Protein AF-B0EBD8-F1 (afdb_monomer_lite)

Foldseek 3Di:
DDDDPDDDDDPVVDDDDPDDPPDPPPPDDDDPDDDDDPPPDPDPPPPPPPPPPPPPPPPPPDDADPVNLVVLLVQCVVPNLVVSLVVCCVVPVVRRVVPDSVNNVVSNVVVD

Sequence (112 aa):
MSISVFKPCRKEMYSIIYGKSTNLNLTVCPSPMSKTIVIQSPSPISFKKSTTPIPRVSRLKKKWNNELKRVAVSKAKEIGLTKATRFLQLNYPTEFGELSPSTLQYWIQKCT

Structure (mmCIF, N/CA/C/O backbone):
data_AF-B0EBD8-F1
#
_entry.id   AF-B0EBD8-F1
#
loop_
_atom_site.group_PDB
_atom_site.id
_atom_site.type_symbol
_atom_site.label_atom_id
_atom_site.label_alt_id
_atom_site.label_comp_id
_atom_site.label_asym_id
_atom_site.label_entity_id
_atom_site.label_seq_id
_atom_site.pdbx_PDB_ins_code
_atom_site.Cartn_x
_atom_site.Cartn_y
_atom_site.Cartn_z
_atom_site.occupancy
_atom_site.B_iso_or_equiv
_atom_site.auth_seq_id
_atom_site.auth_comp_id
_atom_site.auth_asym_id
_atom_site.auth_atom_id
_atom_site.pdbx_PDB_model_num
ATOM 1 N N . MET A 1 1 ? -15.559 -27.935 5.046 1.00 46.97 1 MET A N 1
ATOM 2 C CA . MET A 1 1 ? -14.779 -28.460 3.904 1.00 46.97 1 MET A CA 1
ATOM 3 C C . MET A 1 1 ? -15.407 -27.908 2.633 1.00 46.97 1 MET A C 1
ATOM 5 O O . MET A 1 1 ? -16.573 -28.199 2.403 1.00 46.97 1 MET A O 1
ATOM 9 N N . SER A 1 2 ? -14.723 -27.044 1.875 1.00 63.19 2 SER A N 1
ATOM 10 C CA . SER A 1 2 ? -15.258 -26.556 0.597 1.00 63.19 2 SER A CA 1
ATOM 11 C C . SER A 1 2 ? -15.023 -27.618 -0.474 1.00 63.19 2 SER A C 1
ATOM 13 O O . SER A 1 2 ? -13.905 -28.087 -0.677 1.00 63.19 2 SER A O 1
ATOM 15 N N . ILE A 1 3 ? -16.098 -28.050 -1.123 1.00 72.94 3 ILE A N 1
ATOM 16 C CA . ILE A 1 3 ? -16.032 -29.015 -2.217 1.00 72.94 3 ILE A CA 1
ATOM 17 C C . ILE A 1 3 ? -15.913 -28.196 -3.502 1.00 72.94 3 ILE A C 1
ATOM 19 O O . ILE A 1 3 ? -16.758 -27.347 -3.781 1.00 72.94 3 ILE A O 1
ATOM 23 N N . SER A 1 4 ? -14.833 -28.408 -4.255 1.00 78.88 4 SER A N 1
ATOM 24 C CA . SER A 1 4 ? -14.646 -27.785 -5.568 1.00 78.88 4 SER A CA 1
ATOM 25 C C . SER A 1 4 ? -15.799 -28.175 -6.495 1.00 78.88 4 SER A C 1
ATOM 27 O O . SER A 1 4 ? -16.082 -29.359 -6.675 1.00 78.88 4 SER A O 1
ATOM 29 N N . VAL A 1 5 ? -16.437 -27.180 -7.114 1.00 83.69 5 VAL A N 1
ATOM 30 C CA . VAL A 1 5 ? -17.488 -27.380 -8.130 1.00 83.69 5 VAL A CA 1
ATOM 31 C C . VAL A 1 5 ? -16.902 -27.982 -9.415 1.00 83.69 5 VAL A C 1
ATOM 33 O O . VAL A 1 5 ? -17.599 -28.650 -10.176 1.00 83.69 5 VAL A O 1
ATOM 36 N N . PHE A 1 6 ? -15.597 -27.811 -9.637 1.00 81.69 6 PHE A N 1
ATOM 37 C CA . PHE A 1 6 ? -14.895 -28.384 -10.778 1.00 81.69 6 PHE A CA 1
ATOM 38 C C . PHE A 1 6 ? -14.341 -29.766 -10.447 1.00 81.69 6 PHE A C 1
ATOM 40 O O . PHE A 1 6 ? -13.597 -29.935 -9.474 1.00 81.69 6 PHE A O 1
ATOM 47 N N . LYS A 1 7 ? -14.687 -30.740 -11.296 1.00 85.25 7 LYS A N 1
ATOM 48 C CA . LYS A 1 7 ? -14.173 -32.111 -11.261 1.00 85.25 7 LYS A CA 1
ATOM 49 C C . LYS A 1 7 ? -13.166 -32.303 -12.402 1.00 85.25 7 LYS A C 1
ATOM 51 O O . LYS A 1 7 ? -13.479 -31.919 -13.529 1.00 85.25 7 LYS A O 1
ATOM 56 N N . PRO A 1 8 ? -11.985 -32.893 -12.149 1.00 85.12 8 PRO A N 1
ATOM 57 C CA . PRO A 1 8 ? -11.048 -33.241 -13.212 1.00 85.12 8 PRO A CA 1
ATOM 58 C C . PRO A 1 8 ? -11.705 -34.174 -14.236 1.00 85.12 8 PRO A C 1
ATOM 60 O O . PRO A 1 8 ? -12.375 -35.138 -13.861 1.00 85.12 8 PRO A O 1
ATOM 63 N N . CYS A 1 9 ? -11.512 -33.889 -15.523 1.00 84.38 9 CYS A N 1
ATOM 64 C CA . CYS A 1 9 ? -12.003 -34.743 -16.600 1.00 84.38 9 CYS A CA 1
ATOM 65 C C . CYS A 1 9 ? -11.139 -36.008 -16.713 1.00 84.38 9 CYS A C 1
ATOM 67 O O . CYS A 1 9 ? -9.926 -35.960 -16.482 1.00 84.38 9 CYS A O 1
ATOM 69 N N . ARG A 1 10 ? -11.756 -37.142 -17.061 1.00 86.38 10 ARG A N 1
ATOM 70 C CA . ARG A 1 10 ? -11.023 -38.396 -17.262 1.00 86.38 10 ARG A CA 1
ATOM 71 C C . ARG A 1 10 ? -10.264 -38.363 -18.591 1.00 86.38 10 ARG A C 1
ATOM 73 O O . ARG A 1 10 ? -10.704 -37.719 -19.543 1.00 86.38 10 ARG A O 1
ATOM 80 N N . LYS A 1 11 ? -9.121 -39.049 -18.658 1.00 85.25 11 LYS A N 1
ATOM 81 C CA . LYS A 1 11 ? -8.220 -38.994 -19.823 1.00 85.25 11 LYS A CA 1
ATOM 82 C C . LYS A 1 11 ? -8.837 -39.585 -21.083 1.00 85.25 11 LYS A C 1
ATOM 84 O O . LYS A 1 11 ? -8.486 -39.169 -22.175 1.00 85.25 11 LYS A O 1
ATOM 89 N N . GLU A 1 12 ? -9.779 -40.506 -20.937 1.00 91.12 12 GLU A N 1
ATOM 90 C CA . GLU A 1 12 ? -10.422 -41.193 -22.058 1.00 91.12 12 GLU A CA 1
ATOM 91 C C . GLU A 1 12 ? -11.408 -40.280 -22.805 1.00 91.12 12 GLU A C 1
ATOM 93 O O . GLU A 1 12 ? -11.821 -40.591 -23.917 1.00 91.12 12 GLU A O 1
ATOM 98 N N . MET A 1 13 ? -11.782 -39.143 -22.208 1.00 87.19 13 MET A N 1
ATOM 99 C CA . MET A 1 13 ? -12.713 -38.180 -22.797 1.00 87.19 13 MET A CA 1
ATOM 100 C C . MET A 1 13 ? -12.027 -37.134 -23.685 1.00 87.19 13 MET A C 1
ATOM 102 O O . MET A 1 13 ? -12.719 -36.303 -24.273 1.00 87.19 13 MET A O 1
ATOM 106 N N . TYR A 1 14 ? -10.692 -37.128 -23.781 1.00 84.00 14 TYR A N 1
ATOM 107 C CA . TYR A 1 14 ? -9.973 -36.184 -24.634 1.00 84.00 14 TYR A CA 1
ATOM 108 C C . TYR A 1 14 ? -8.762 -36.818 -25.323 1.00 84.00 14 TYR A C 1
ATOM 110 O O . TYR A 1 14 ? -8.063 -37.657 -24.765 1.00 84.00 14 TYR A O 1
ATOM 118 N N . SER A 1 15 ? -8.471 -36.359 -26.538 1.00 81.19 15 SER A N 1
ATOM 119 C CA . SER A 1 15 ? -7.263 -36.722 -27.281 1.00 81.19 15 SER A CA 1
ATOM 120 C C . SER A 1 15 ? -6.405 -35.484 -27.513 1.00 81.19 15 SER A C 1
ATOM 122 O O . SER A 1 15 ? -6.906 -34.456 -27.972 1.00 81.19 15 SER A O 1
ATOM 124 N N . ILE A 1 16 ? -5.108 -35.574 -27.222 1.00 79.50 16 ILE A N 1
ATOM 125 C CA . ILE A 1 16 ? -4.159 -34.489 -27.493 1.00 79.50 16 ILE A CA 1
ATOM 126 C C . ILE A 1 16 ? -3.678 -34.628 -28.938 1.00 79.50 16 ILE A C 1
ATOM 128 O O . ILE A 1 16 ? -3.020 -35.607 -29.283 1.00 79.50 16 ILE A O 1
ATOM 132 N N . ILE A 1 17 ? -4.003 -33.651 -29.781 1.00 84.00 17 ILE A N 1
ATOM 133 C CA . ILE A 1 17 ? -3.534 -33.610 -31.169 1.00 84.00 17 ILE A CA 1
ATOM 134 C C . ILE A 1 17 ? -2.198 -32.862 -31.196 1.00 84.00 17 ILE A C 1
ATOM 136 O O . ILE A 1 17 ? -2.149 -31.655 -30.959 1.00 84.00 17 ILE A O 1
ATOM 140 N N . TYR A 1 18 ? -1.107 -33.573 -31.481 1.00 69.50 18 TYR A N 1
ATOM 141 C CA . TYR A 1 18 ? 0.220 -32.979 -31.646 1.00 69.50 18 TYR A CA 1
ATOM 142 C C . TYR A 1 18 ? 0.440 -32.611 -33.121 1.00 69.50 18 TYR A C 1
ATOM 144 O O . TYR A 1 18 ? 0.737 -33.471 -33.943 1.00 69.50 18 TYR A O 1
ATOM 152 N N . GLY A 1 19 ? 0.269 -31.332 -33.469 1.00 70.12 19 GLY A N 1
ATOM 153 C CA . GLY A 1 19 ? 0.497 -30.815 -34.825 1.00 70.12 19 GLY A CA 1
ATOM 154 C C . GLY A 1 19 ? -0.288 -29.534 -35.121 1.00 70.12 19 GLY A C 1
ATOM 155 O O . GLY A 1 19 ? -1.214 -29.179 -34.393 1.00 70.12 19 GLY A O 1
ATOM 156 N N . LYS A 1 20 ? 0.071 -28.818 -36.197 1.00 60.72 20 LYS A N 1
ATOM 157 C CA . LYS A 1 20 ? -0.685 -27.646 -36.674 1.00 60.72 20 LYS A CA 1
ATOM 158 C C . LYS A 1 20 ? -1.964 -28.144 -37.356 1.00 60.72 20 LYS A C 1
ATOM 160 O O . LYS A 1 20 ? -1.970 -28.398 -38.554 1.00 60.72 20 LYS A O 1
ATOM 165 N N . SER A 1 21 ? -3.018 -28.351 -36.567 1.00 54.62 21 SER A N 1
ATOM 166 C CA . SER A 1 21 ? -4.334 -28.762 -37.062 1.00 54.62 21 SER A CA 1
ATOM 167 C C . SER A 1 21 ? -4.908 -27.659 -37.953 1.00 54.62 21 SER A C 1
ATOM 169 O O . SER A 1 21 ? -5.296 -26.602 -37.461 1.00 54.62 21 SER A O 1
ATOM 171 N N . THR A 1 22 ? -4.899 -27.864 -39.270 1.00 57.25 22 THR A N 1
ATOM 172 C CA . THR A 1 22 ? -5.421 -26.888 -40.238 1.00 57.25 22 THR A CA 1
ATOM 173 C C . THR A 1 22 ? -6.882 -27.112 -40.599 1.00 57.25 22 THR A C 1
ATOM 175 O O . THR A 1 22 ? -7.454 -26.251 -41.251 1.00 57.25 22 THR A O 1
ATOM 178 N N . ASN A 1 23 ? -7.518 -28.208 -40.172 1.00 54.66 23 ASN A N 1
ATOM 179 C CA . ASN A 1 23 ? -8.898 -28.501 -40.562 1.00 54.66 23 ASN A CA 1
ATOM 180 C C . ASN A 1 23 ? -9.668 -29.210 -39.443 1.00 54.66 23 ASN A C 1
ATOM 182 O O . ASN A 1 23 ? -9.940 -30.406 -39.509 1.00 54.66 23 ASN A O 1
ATOM 186 N N . LEU A 1 24 ? -10.047 -28.459 -38.408 1.00 56.97 24 LEU A N 1
ATOM 187 C CA . LEU A 1 24 ? -11.194 -28.835 -37.587 1.00 56.97 24 LEU A CA 1
ATOM 188 C C . LEU A 1 24 ? -12.441 -28.271 -38.272 1.00 56.97 24 LEU A C 1
ATOM 190 O O . LEU A 1 24 ? -12.811 -27.123 -38.039 1.00 56.97 24 LEU A O 1
ATOM 194 N N . ASN A 1 25 ? -13.085 -29.077 -39.121 1.00 57.09 25 ASN A N 1
ATOM 195 C CA . ASN A 1 25 ? -14.461 -28.821 -39.546 1.00 57.09 25 ASN A CA 1
ATOM 196 C C . ASN A 1 25 ? -15.379 -29.048 -38.338 1.00 57.09 25 ASN A C 1
ATOM 198 O O . ASN A 1 25 ? -15.986 -30.102 -38.176 1.00 57.09 25 ASN A O 1
ATOM 202 N N . LEU A 1 26 ? -15.415 -28.062 -37.441 1.00 52.97 26 LEU A N 1
ATOM 203 C CA . LEU A 1 26 ? -16.391 -27.986 -36.366 1.00 52.97 26 LEU A CA 1
ATOM 204 C C . LEU A 1 26 ? -17.755 -27.770 -37.019 1.00 52.97 26 LEU A C 1
ATOM 206 O O . LEU A 1 26 ? -18.017 -26.709 -37.583 1.00 52.97 26 LEU A O 1
ATOM 210 N N . THR A 1 27 ? -18.626 -28.773 -36.960 1.00 53.38 27 THR A N 1
ATOM 211 C CA . THR A 1 27 ? -20.042 -28.597 -37.279 1.00 53.38 27 THR A CA 1
ATOM 212 C C . THR A 1 27 ? -20.634 -27.676 -36.212 1.00 53.38 27 THR A C 1
ATOM 214 O O . THR A 1 27 ? -20.958 -28.099 -35.105 1.00 53.38 27 THR A O 1
ATOM 217 N N . VAL A 1 28 ? -20.676 -26.379 -36.512 1.00 50.69 28 VAL A N 1
ATOM 218 C CA . VAL A 1 28 ? -21.221 -25.352 -35.625 1.00 50.69 28 VAL A CA 1
ATOM 219 C C . VAL A 1 28 ? -22.741 -25.485 -35.633 1.00 50.69 28 VAL A C 1
ATOM 221 O O . VAL A 1 28 ? -23.396 -25.115 -36.605 1.00 50.69 28 VAL A O 1
ATOM 224 N N . CYS A 1 29 ? -23.320 -26.008 -34.552 1.00 52.69 29 CYS A N 1
ATOM 225 C CA . CYS A 1 29 ? -24.750 -25.846 -34.306 1.00 52.69 29 CYS A CA 1
ATOM 226 C C . CYS A 1 29 ? -25.043 -24.346 -34.111 1.00 52.69 29 CYS A C 1
ATOM 228 O O . CYS A 1 29 ? -24.348 -23.702 -33.317 1.00 52.69 29 CYS A O 1
ATOM 230 N N . PRO A 1 30 ? -26.0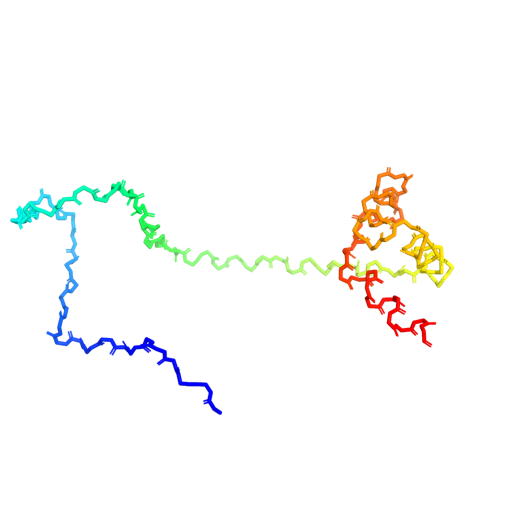48 -23.770 -34.793 1.00 49.22 30 PRO A N 1
ATOM 231 C CA . PRO A 1 30 ? -26.386 -22.362 -34.645 1.00 49.22 30 PRO A CA 1
ATOM 232 C C . PRO A 1 30 ? -27.020 -22.130 -33.267 1.00 49.22 30 PRO A C 1
ATOM 234 O O . PRO A 1 30 ? -28.221 -22.284 -33.074 1.00 49.22 30 PRO A O 1
ATOM 237 N N . SER A 1 31 ? -26.188 -21.791 -32.285 1.00 56.78 31 SER A N 1
ATOM 238 C CA . SER A 1 31 ? -26.624 -21.266 -30.991 1.00 56.78 31 SER A CA 1
ATOM 239 C C . SER A 1 31 ? -26.766 -19.742 -31.094 1.00 56.78 31 SER A C 1
ATOM 241 O O . SER A 1 31 ? -25.900 -19.102 -31.703 1.00 56.78 31 SER A O 1
ATOM 243 N N . PRO A 1 32 ? -27.826 -19.132 -30.534 1.00 56.22 32 PRO A N 1
ATOM 244 C CA . PRO A 1 32 ? -28.044 -17.694 -30.608 1.00 56.22 32 PRO A CA 1
ATOM 245 C C . PRO A 1 32 ? -26.946 -16.932 -29.849 1.00 56.22 32 PRO A C 1
ATOM 247 O O . PRO A 1 32 ? -26.951 -16.806 -28.629 1.00 56.22 32 PRO A O 1
ATOM 250 N N . MET A 1 33 ? -25.974 -16.458 -30.628 1.00 53.38 33 MET A N 1
ATOM 251 C CA . MET A 1 33 ? -25.112 -15.291 -30.437 1.00 53.38 33 MET A CA 1
ATOM 252 C C . MET A 1 33 ? -24.804 -14.899 -28.980 1.00 53.38 33 MET A C 1
ATOM 254 O O . MET A 1 33 ? -25.319 -13.922 -28.444 1.00 53.38 33 MET A O 1
ATOM 258 N N . SER A 1 34 ? -23.853 -15.603 -28.365 1.00 57.06 34 SER A N 1
ATOM 259 C CA . SER A 1 34 ? -23.034 -15.025 -27.296 1.00 57.06 34 SER A CA 1
ATOM 260 C C . SER A 1 34 ? -21.706 -14.593 -27.902 1.00 57.06 34 SER A C 1
ATOM 262 O O . SER A 1 34 ? -21.027 -15.393 -28.543 1.00 57.06 34 SER A O 1
ATOM 264 N N . LYS A 1 35 ? -21.385 -13.303 -27.753 1.00 60.59 35 LYS A N 1
ATOM 265 C CA . LYS A 1 35 ? -20.199 -12.634 -28.309 1.00 60.59 35 LYS A CA 1
ATOM 266 C C . LYS A 1 35 ? -18.963 -13.525 -28.156 1.00 60.59 35 LYS A C 1
ATOM 268 O O . LYS A 1 35 ? -18.545 -13.812 -27.037 1.00 60.59 35 LYS A O 1
ATOM 273 N N . THR A 1 36 ? -18.400 -13.964 -29.278 1.00 55.53 36 THR A N 1
ATOM 274 C CA . THR A 1 36 ? -17.205 -14.807 -29.317 1.00 55.53 36 THR A CA 1
ATOM 275 C C . THR A 1 36 ? -16.028 -14.037 -28.730 1.00 55.53 36 THR A C 1
ATOM 277 O O . THR A 1 36 ? -15.434 -13.183 -29.384 1.00 55.53 36 THR A O 1
ATOM 280 N N . ILE A 1 37 ? -15.689 -14.320 -27.474 1.00 58.41 37 ILE A N 1
ATOM 281 C CA . ILE A 1 37 ? -14.417 -13.896 -26.899 1.00 58.41 37 ILE A CA 1
ATOM 282 C C . ILE A 1 37 ? -13.370 -14.840 -27.482 1.00 58.41 37 ILE A C 1
ATOM 2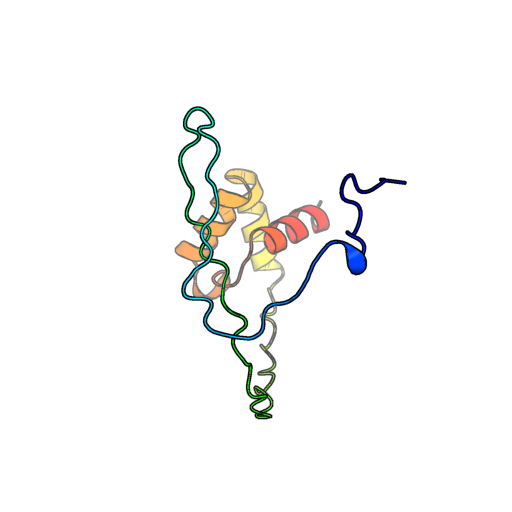84 O O . ILE A 1 37 ? -13.357 -16.031 -27.175 1.00 58.41 37 ILE A O 1
ATOM 288 N N . VAL A 1 38 ? -12.510 -14.317 -28.354 1.00 56.00 38 VAL A N 1
ATOM 289 C CA . VAL A 1 38 ? -11.324 -15.035 -28.826 1.00 56.00 38 VAL A CA 1
ATOM 290 C C . VAL A 1 38 ? -10.382 -15.170 -27.634 1.00 56.00 38 VAL A C 1
ATOM 292 O O . VAL A 1 38 ? -9.600 -14.272 -27.331 1.00 56.00 38 VAL A O 1
ATOM 295 N N . ILE A 1 39 ? -10.483 -16.285 -26.914 1.00 57.53 39 ILE A N 1
ATOM 296 C CA . ILE A 1 39 ? -9.503 -16.644 -25.895 1.00 57.53 39 ILE A CA 1
ATOM 297 C C . ILE A 1 39 ? -8.280 -17.149 -26.656 1.00 57.53 39 ILE A C 1
ATOM 299 O O . ILE A 1 39 ? -8.210 -18.312 -27.049 1.00 57.53 39 ILE A O 1
ATOM 303 N N . GLN A 1 40 ? -7.322 -16.257 -26.907 1.00 61.72 40 GLN A N 1
ATOM 304 C CA . GLN A 1 40 ? -5.986 -16.670 -27.316 1.00 61.72 40 GLN A CA 1
ATOM 305 C C . GLN A 1 40 ? -5.376 -17.426 -26.135 1.00 61.72 40 GLN A C 1
ATOM 307 O O . GLN A 1 40 ? -4.882 -16.828 -25.181 1.00 61.72 40 GLN A O 1
ATOM 312 N N . SER A 1 41 ? -5.472 -18.756 -26.161 1.00 59.44 41 SER A N 1
ATOM 313 C CA . SER A 1 41 ? -4.731 -19.593 -25.226 1.00 59.44 41 SER A CA 1
ATOM 314 C C . SER A 1 41 ? -3.246 -19.281 -25.415 1.00 59.44 41 SER A C 1
ATOM 316 O O . SER A 1 41 ? -2.772 -19.395 -26.552 1.00 59.44 41 SER A O 1
ATOM 318 N N . PRO A 1 42 ? -2.497 -18.890 -24.370 1.00 59.69 42 PRO A N 1
ATOM 319 C CA . PRO A 1 42 ? -1.060 -18.752 -24.504 1.00 59.69 42 PRO A CA 1
ATOM 320 C C . PRO A 1 42 ? -0.519 -20.124 -24.900 1.00 59.69 42 PRO A C 1
ATOM 322 O O . PRO A 1 42 ? -0.655 -21.097 -24.156 1.00 59.69 42 PRO A O 1
ATOM 325 N N . SER A 1 43 ? 0.036 -20.219 -26.108 1.00 60.50 43 SER A N 1
ATOM 326 C CA . SER A 1 43 ? 0.750 -21.407 -26.55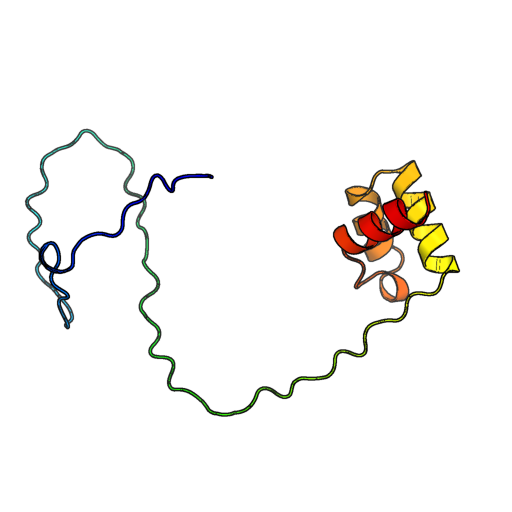9 1.00 60.50 43 SER A CA 1
ATOM 327 C C . SER A 1 43 ? 1.760 -21.800 -25.479 1.00 60.50 43 SER A C 1
ATOM 329 O O . SER A 1 43 ? 2.384 -20.903 -24.901 1.00 60.50 43 SER A O 1
ATOM 331 N N . PRO A 1 44 ? 1.961 -23.098 -25.189 1.00 54.88 44 PRO A N 1
ATOM 332 C CA . PRO A 1 44 ? 3.023 -23.509 -24.291 1.00 54.88 44 PRO A CA 1
ATOM 333 C C . PRO A 1 44 ? 4.340 -23.058 -24.918 1.00 54.88 44 PRO A C 1
ATOM 335 O O . PRO A 1 44 ? 4.835 -23.652 -25.875 1.00 54.88 44 PRO A O 1
ATOM 338 N N . ILE A 1 45 ? 4.882 -21.953 -24.407 1.00 54.66 45 ILE A N 1
ATOM 339 C CA . ILE A 1 45 ? 6.243 -21.533 -24.691 1.00 54.66 45 ILE A CA 1
ATOM 340 C C . ILE A 1 45 ? 7.085 -22.726 -24.265 1.00 54.66 45 ILE A C 1
ATOM 342 O O . ILE A 1 45 ? 7.127 -23.084 -23.088 1.00 54.66 45 ILE A O 1
ATOM 346 N N . SER A 1 46 ? 7.696 -23.392 -25.242 1.00 53.59 46 SER A N 1
ATOM 347 C CA . SER A 1 46 ? 8.743 -24.368 -24.995 1.00 53.59 46 SER A CA 1
ATOM 348 C C . SER A 1 46 ? 9.878 -23.609 -24.319 1.00 53.59 46 SER A C 1
ATOM 350 O O . SER A 1 46 ? 10.775 -23.092 -24.987 1.00 53.59 46 SER A O 1
ATOM 352 N N . PHE A 1 47 ? 9.812 -23.498 -22.992 1.00 56.12 47 PHE A N 1
ATOM 353 C CA . PHE A 1 47 ? 10.886 -22.998 -22.159 1.00 56.12 47 PHE A CA 1
ATOM 354 C C . PHE A 1 47 ? 12.051 -23.968 -22.337 1.00 56.12 47 PHE A C 1
ATOM 356 O O . PHE A 1 47 ? 12.191 -24.951 -21.608 1.00 56.12 47 PHE A O 1
ATOM 363 N N . LYS A 1 48 ? 12.899 -23.702 -23.338 1.00 56.31 48 LYS A N 1
ATOM 364 C CA . LYS A 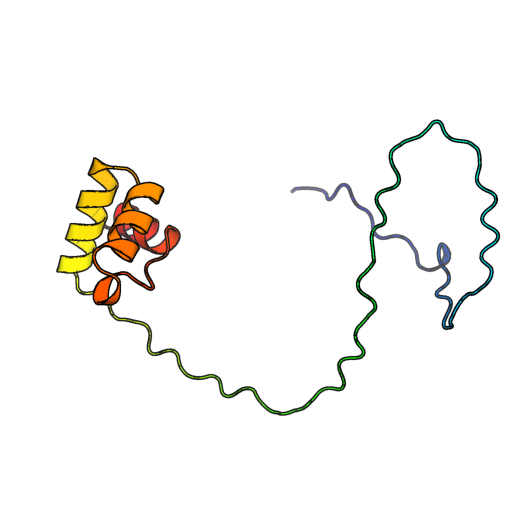1 48 ? 14.279 -24.165 -23.313 1.00 56.31 48 LYS A CA 1
ATOM 365 C C . LYS A 1 48 ? 14.812 -23.658 -21.981 1.00 56.31 48 LYS A C 1
ATOM 367 O O . LYS A 1 48 ? 14.889 -22.450 -21.777 1.00 56.31 48 LYS A O 1
ATOM 372 N N . LYS A 1 49 ? 15.047 -24.576 -21.043 1.00 55.22 49 LYS A N 1
ATOM 373 C CA . LYS A 1 49 ? 15.615 -24.276 -19.731 1.00 55.22 49 LYS A CA 1
ATOM 374 C C . LYS A 1 49 ? 16.980 -23.635 -19.975 1.00 55.22 49 LYS A C 1
ATOM 376 O O . LYS A 1 49 ? 17.971 -24.341 -20.120 1.00 55.22 49 LYS A O 1
ATOM 381 N N . SER A 1 50 ? 17.037 -22.309 -20.079 1.00 51.47 50 SER A N 1
ATOM 382 C CA . SER A 1 50 ? 18.295 -21.598 -19.940 1.00 51.47 50 SER A CA 1
ATOM 383 C C . SER A 1 50 ? 18.652 -21.717 -18.466 1.00 51.47 50 SER A C 1
ATOM 385 O O . SER A 1 50 ? 18.110 -21.009 -17.617 1.00 51.47 50 SER A O 1
ATOM 387 N N . THR A 1 51 ? 19.518 -22.676 -18.150 1.00 57.34 51 THR A N 1
ATOM 388 C CA . THR A 1 51 ? 20.141 -22.864 -16.833 1.00 57.34 51 THR A CA 1
ATOM 389 C C . THR A 1 51 ? 21.132 -21.730 -16.559 1.00 57.34 51 THR A C 1
ATOM 391 O O . THR A 1 51 ? 22.289 -21.947 -16.227 1.00 57.34 51 THR A O 1
ATOM 394 N N . THR A 1 52 ? 20.698 -20.488 -16.730 1.00 60.78 52 THR A N 1
ATOM 395 C CA . THR A 1 52 ? 21.374 -19.330 -16.167 1.00 60.78 52 THR A CA 1
ATOM 396 C C . THR A 1 52 ? 20.653 -19.053 -14.857 1.00 60.78 52 THR A C 1
ATOM 398 O O . THR A 1 52 ? 19.511 -18.578 -14.899 1.00 60.78 52 THR A O 1
ATOM 401 N N . PRO A 1 53 ? 21.229 -19.406 -13.693 1.00 59.12 53 PRO A N 1
ATOM 402 C CA . PRO A 1 53 ? 20.653 -19.007 -12.424 1.00 59.12 53 PRO A CA 1
ATOM 403 C C . PRO A 1 53 ? 20.571 -17.484 -12.442 1.00 59.12 53 PRO A C 1
ATOM 405 O O . PRO A 1 53 ? 21.596 -16.807 -12.424 1.00 59.12 53 PRO A O 1
ATOM 408 N N . ILE A 1 54 ? 19.349 -16.951 -12.538 1.00 64.75 54 ILE A N 1
ATOM 409 C CA . ILE A 1 54 ? 19.097 -15.529 -12.322 1.00 64.75 54 ILE A CA 1
ATOM 410 C C . ILE A 1 54 ? 19.741 -15.233 -10.970 1.00 64.75 54 ILE A C 1
ATOM 412 O O . ILE A 1 54 ? 19.343 -15.869 -9.982 1.00 64.75 54 ILE A O 1
ATOM 416 N N . PRO A 1 55 ? 20.754 -14.349 -10.903 1.00 60.94 55 PRO A N 1
ATOM 417 C CA . PRO A 1 55 ? 21.360 -14.003 -9.637 1.00 60.94 55 PRO A CA 1
ATOM 418 C C . PRO A 1 55 ? 20.220 -13.550 -8.739 1.00 60.94 55 PRO A C 1
ATOM 420 O O . PRO A 1 55 ? 19.492 -12.612 -9.077 1.00 60.94 55 PRO A O 1
ATOM 423 N N . ARG A 1 56 ? 19.999 -14.254 -7.624 1.00 60.78 56 ARG A N 1
ATOM 424 C CA . ARG A 1 56 ? 19.102 -13.767 -6.580 1.00 60.78 56 ARG A CA 1
ATOM 425 C C . ARG A 1 56 ? 19.803 -12.552 -6.007 1.00 60.78 56 ARG A C 1
ATOM 427 O O . ARG A 1 56 ? 20.530 -12.667 -5.026 1.00 60.78 56 ARG A O 1
ATOM 434 N N . VAL A 1 57 ? 19.643 -11.405 -6.664 1.00 58.59 57 VAL A N 1
ATOM 435 C CA . VAL A 1 57 ? 20.048 -10.125 -6.112 1.00 58.59 57 VAL A CA 1
ATOM 436 C C . VAL A 1 57 ? 19.274 -10.047 -4.814 1.00 58.59 57 VAL A C 1
ATOM 438 O O . VAL A 1 57 ? 18.044 -9.953 -4.805 1.00 58.59 57 VAL A O 1
ATOM 441 N N . SER A 1 58 ? 20.000 -10.228 -3.717 1.00 55.62 58 SER A N 1
ATOM 442 C CA . SER A 1 58 ? 19.512 -9.989 -2.378 1.00 55.62 58 SER A CA 1
ATOM 443 C C . SER A 1 58 ? 19.060 -8.536 -2.380 1.00 55.62 58 SER A C 1
ATOM 445 O O . SER A 1 58 ? 19.877 -7.631 -2.221 1.00 55.62 58 SER A O 1
ATOM 447 N N . ARG A 1 59 ? 17.769 -8.302 -2.646 1.00 61.03 59 ARG A N 1
ATOM 448 C CA . ARG A 1 59 ? 17.154 -6.997 -2.445 1.00 61.03 59 ARG A CA 1
ATOM 449 C C . ARG A 1 59 ? 17.328 -6.733 -0.965 1.00 61.03 59 ARG A C 1
ATOM 451 O O . ARG A 1 59 ? 16.652 -7.359 -0.146 1.00 61.03 59 ARG A O 1
ATOM 458 N N . LEU A 1 60 ? 18.317 -5.904 -0.638 1.00 64.75 60 LEU A N 1
ATOM 459 C CA . LEU A 1 60 ? 18.546 -5.416 0.708 1.00 64.75 60 LEU A CA 1
ATOM 460 C C . LEU A 1 60 ? 17.215 -4.818 1.139 1.00 64.75 60 LEU A C 1
ATOM 462 O O . LEU A 1 60 ? 16.790 -3.795 0.610 1.00 64.75 60 LEU A O 1
ATOM 466 N N . LYS A 1 61 ? 16.490 -5.541 1.999 1.00 68.94 61 LYS A N 1
ATOM 467 C CA . LYS A 1 61 ? 15.156 -5.125 2.416 1.00 68.94 61 LYS A CA 1
ATOM 468 C C . LYS A 1 61 ? 15.310 -3.758 3.050 1.00 68.94 61 LYS A C 1
ATOM 470 O O . LYS A 1 61 ? 16.028 -3.634 4.047 1.00 68.94 61 LYS A O 1
ATOM 475 N N . LYS A 1 62 ? 14.650 -2.752 2.479 1.00 77.38 62 LYS A N 1
ATOM 476 C CA . LYS A 1 62 ? 14.665 -1.413 3.041 1.00 77.38 62 LYS A CA 1
ATOM 477 C C . LYS A 1 62 ? 14.209 -1.480 4.496 1.00 77.38 62 LYS A C 1
ATOM 479 O O . LYS A 1 62 ? 13.111 -1.952 4.803 1.00 77.38 62 LYS A O 1
ATOM 484 N N . LYS A 1 63 ? 15.094 -1.073 5.406 1.00 82.94 63 LYS A N 1
ATOM 485 C CA . LYS A 1 63 ? 14.782 -0.989 6.832 1.00 82.94 63 LYS A CA 1
ATOM 486 C C . LYS A 1 63 ? 14.087 0.342 7.078 1.00 82.94 63 LYS A C 1
ATOM 488 O O . LYS A 1 63 ? 14.679 1.397 6.900 1.00 82.94 63 LYS A O 1
ATOM 493 N N . TRP A 1 64 ? 12.826 0.274 7.485 1.00 88.25 64 TRP A N 1
ATOM 494 C CA . TRP A 1 64 ? 12.023 1.449 7.806 1.00 88.25 64 TRP A CA 1
ATOM 495 C C . TRP A 1 64 ? 12.278 1.893 9.242 1.00 88.25 64 TRP A C 1
ATOM 497 O O . TRP A 1 64 ? 12.082 1.099 10.171 1.00 88.25 64 TRP A O 1
ATOM 507 N N . ASN A 1 65 ? 12.662 3.159 9.417 1.00 90.81 65 ASN A N 1
ATOM 508 C CA . ASN A 1 65 ? 12.772 3.774 10.735 1.00 90.81 65 ASN A CA 1
ATOM 509 C C . ASN A 1 65 ? 11.393 3.818 11.425 1.00 90.81 65 ASN A C 1
ATOM 511 O O . ASN A 1 65 ? 10.356 3.923 10.767 1.00 90.81 65 ASN A O 1
ATOM 515 N N . ASN A 1 66 ? 11.364 3.729 12.754 1.00 91.19 66 ASN A N 1
ATOM 516 C CA . ASN A 1 66 ? 10.120 3.773 13.520 1.00 91.19 66 ASN A CA 1
ATOM 517 C C . ASN A 1 66 ? 9.413 5.128 13.402 1.00 91.19 66 ASN A C 1
ATOM 519 O O . ASN A 1 66 ? 8.187 5.159 13.354 1.00 91.19 66 ASN A O 1
ATOM 523 N N . GLU A 1 67 ? 10.153 6.229 13.274 1.00 92.06 67 GLU A N 1
ATOM 524 C CA . GLU A 1 67 ? 9.570 7.560 13.056 1.00 92.06 67 GLU A CA 1
ATOM 525 C C . GLU A 1 67 ? 8.797 7.635 11.734 1.00 92.06 67 GLU A C 1
ATOM 527 O O . GLU A 1 67 ? 7.635 8.041 11.717 1.00 92.06 67 GLU A O 1
ATOM 532 N N . LEU A 1 68 ? 9.382 7.118 10.648 1.00 92.56 68 LEU A N 1
ATOM 533 C CA . LEU A 1 68 ? 8.732 7.044 9.334 1.00 92.56 68 LEU A CA 1
ATOM 534 C C . LEU A 1 68 ? 7.446 6.217 9.380 1.00 92.56 68 LEU A C 1
ATOM 536 O O . LEU A 1 68 ? 6.437 6.601 8.788 1.00 92.56 68 LEU A O 1
ATOM 540 N N . LYS A 1 69 ? 7.450 5.103 10.125 1.00 94.12 69 LYS A N 1
ATOM 541 C CA . LYS A 1 69 ? 6.240 4.293 10.327 1.00 94.12 69 LYS A CA 1
ATOM 542 C C . LYS A 1 69 ? 5.151 5.091 11.037 1.00 94.12 69 LYS A C 1
ATOM 544 O O . LYS A 1 69 ? 4.000 5.032 10.615 1.00 94.12 69 LYS A O 1
ATOM 549 N N . ARG A 1 70 ? 5.495 5.857 12.081 1.00 94.38 70 ARG A N 1
ATOM 550 C CA . ARG A 1 70 ? 4.522 6.685 12.819 1.00 94.38 70 ARG A CA 1
ATOM 551 C C . ARG A 1 70 ? 3.910 7.759 11.926 1.00 94.38 70 ARG A C 1
ATOM 553 O O . ARG A 1 70 ? 2.690 7.901 11.925 1.00 94.38 70 ARG A O 1
ATOM 560 N N . VAL A 1 71 ? 4.723 8.449 11.126 1.00 94.38 71 VAL A N 1
ATOM 561 C CA . VAL A 1 71 ? 4.241 9.451 10.159 1.00 94.38 71 VAL A CA 1
ATOM 562 C C . VAL A 1 71 ? 3.296 8.811 9.141 1.00 94.38 71 VAL A C 1
ATOM 564 O O . VAL A 1 71 ? 2.195 9.317 8.911 1.00 94.38 71 VAL A O 1
ATOM 567 N N . ALA A 1 72 ? 3.680 7.660 8.584 1.00 94.94 72 ALA A N 1
ATOM 568 C CA . ALA A 1 72 ? 2.865 6.953 7.605 1.00 94.94 72 ALA A CA 1
ATOM 569 C C . ALA A 1 72 ? 1.519 6.492 8.187 1.00 94.94 72 ALA A C 1
ATOM 571 O O . ALA A 1 72 ? 0.477 6.671 7.555 1.00 94.94 72 ALA A O 1
ATOM 572 N N . VAL A 1 73 ? 1.520 5.953 9.412 1.00 96.00 73 VAL A N 1
ATOM 573 C CA . VAL A 1 73 ? 0.298 5.541 10.121 1.00 96.00 73 VAL A CA 1
ATOM 574 C C . VAL A 1 73 ? -0.582 6.747 10.457 1.00 96.00 73 VAL A C 1
ATOM 576 O O . VAL A 1 73 ? -1.797 6.666 10.284 1.00 96.00 73 VAL A O 1
ATOM 579 N N . SER A 1 74 ? 0.000 7.875 10.876 1.00 95.56 74 SER A N 1
ATOM 580 C CA . SER A 1 74 ? -0.752 9.111 11.130 1.00 95.56 74 SER A CA 1
ATOM 581 C C . SER A 1 74 ? -1.471 9.584 9.868 1.00 95.56 74 SER A C 1
ATOM 583 O O . SER A 1 74 ? -2.678 9.812 9.896 1.00 95.56 74 SER A O 1
ATOM 585 N N . LYS A 1 75 ? -0.778 9.621 8.719 1.00 95.62 75 LYS A N 1
ATOM 586 C CA . LYS A 1 75 ? -1.430 9.964 7.448 1.00 95.62 75 LYS A CA 1
ATOM 587 C C . LYS A 1 75 ? -2.467 8.948 7.003 1.00 95.62 75 LYS A C 1
ATOM 589 O O . LYS A 1 75 ? -3.508 9.347 6.490 1.00 95.62 75 LYS A O 1
ATOM 594 N N . ALA A 1 76 ? -2.253 7.658 7.243 1.00 96.00 76 ALA A N 1
ATOM 595 C CA . ALA A 1 76 ? -3.272 6.655 6.957 1.00 96.00 76 ALA A CA 1
ATOM 596 C C . ALA A 1 76 ? -4.565 6.876 7.757 1.00 96.00 76 ALA A C 1
ATOM 598 O O . ALA A 1 76 ? -5.644 6.643 7.214 1.00 96.00 76 ALA A O 1
ATOM 599 N N . LYS A 1 77 ? -4.470 7.354 9.005 1.00 94.25 77 LYS A N 1
ATOM 600 C CA . LYS A 1 77 ? -5.637 7.695 9.834 1.00 94.25 77 LYS A CA 1
ATOM 601 C C . LYS A 1 77 ? -6.370 8.946 9.344 1.00 94.25 77 LYS A C 1
ATOM 603 O O . LYS A 1 77 ? -7.588 8.992 9.441 1.00 94.25 77 LYS A O 1
ATOM 608 N N . GLU A 1 78 ? -5.654 9.926 8.797 1.00 95.69 78 GLU A N 1
ATOM 609 C CA . GLU A 1 78 ? -6.258 11.173 8.306 1.00 95.69 78 GLU A CA 1
ATOM 610 C C . GLU A 1 78 ? -6.978 11.015 6.957 1.00 95.69 78 GLU A C 1
ATOM 612 O O . GLU A 1 78 ? -8.098 11.488 6.797 1.00 95.69 78 GLU A O 1
ATOM 617 N N . ILE A 1 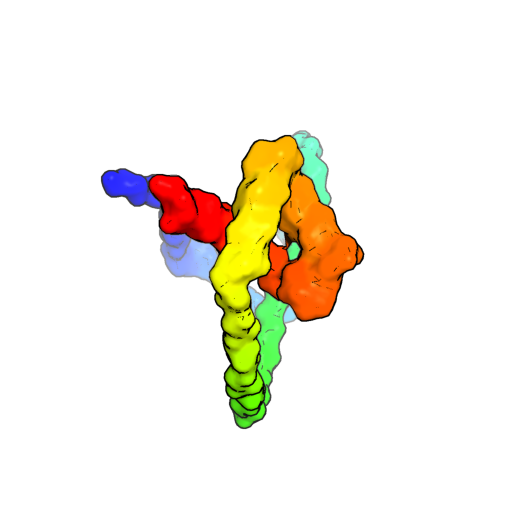79 ? -6.337 10.376 5.969 1.00 96.12 79 ILE A N 1
ATOM 618 C CA . ILE A 1 79 ? -6.833 10.349 4.576 1.00 96.12 79 ILE A CA 1
ATOM 619 C C . ILE A 1 79 ? -7.220 8.952 4.075 1.00 96.12 79 ILE A C 1
ATOM 621 O O . ILE A 1 79 ? -7.712 8.809 2.952 1.00 96.12 79 ILE A O 1
ATOM 625 N N . GLY A 1 80 ? -7.018 7.920 4.894 1.00 95.31 80 GLY A N 1
ATOM 626 C CA . GLY A 1 80 ? -7.281 6.522 4.557 1.00 95.31 80 GLY A CA 1
ATOM 627 C C . GLY A 1 80 ? -6.099 5.819 3.880 1.00 95.31 80 GLY A C 1
ATOM 628 O O . GLY A 1 80 ? -5.275 6.436 3.204 1.00 95.31 80 GLY A O 1
ATOM 629 N N . LEU A 1 81 ? -6.033 4.491 4.031 1.00 94.25 81 LEU A N 1
ATOM 630 C CA . LEU A 1 81 ? -4.898 3.637 3.643 1.00 94.25 81 LEU A CA 1
ATOM 631 C C . LEU A 1 81 ? -4.415 3.845 2.194 1.00 94.25 81 LEU A C 1
ATOM 633 O O . LEU A 1 81 ? -3.230 4.087 1.949 1.00 94.25 81 LEU A O 1
ATOM 637 N N . THR A 1 82 ? -5.325 3.743 1.224 1.00 93.69 82 THR A N 1
ATOM 638 C CA . THR A 1 82 ? -4.978 3.772 -0.206 1.00 93.69 82 THR A CA 1
ATOM 639 C C . THR A 1 82 ? -4.492 5.154 -0.637 1.00 93.69 82 THR A C 1
ATOM 641 O O . THR A 1 82 ? -3.489 5.271 -1.342 1.00 93.69 82 THR A O 1
ATOM 644 N N . LYS A 1 83 ? -5.172 6.211 -0.169 1.00 95.88 83 LYS A N 1
ATOM 645 C CA . LYS A 1 83 ? -4.791 7.599 -0.456 1.00 95.88 83 LYS A CA 1
ATOM 646 C C . LYS A 1 83 ? -3.471 7.951 0.226 1.00 95.88 83 LYS A C 1
ATOM 648 O O . LYS A 1 83 ? -2.611 8.535 -0.423 1.00 95.88 83 LYS A O 1
ATOM 653 N N . ALA A 1 84 ? -3.273 7.528 1.476 1.00 96.62 84 ALA A N 1
ATOM 654 C CA . ALA A 1 84 ? -2.027 7.737 2.207 1.00 96.62 84 ALA A CA 1
ATOM 655 C C . ALA A 1 84 ? -0.833 7.063 1.537 1.00 96.62 84 ALA A C 1
ATOM 657 O O . ALA A 1 84 ? 0.199 7.702 1.371 1.00 96.62 84 ALA A O 1
ATOM 658 N N . THR A 1 85 ? -0.977 5.816 1.084 1.00 95.94 85 THR A N 1
ATOM 659 C CA . THR A 1 85 ? 0.118 5.113 0.398 1.00 95.94 85 THR A CA 1
ATOM 660 C C . THR A 1 85 ? 0.557 5.872 -0.855 1.00 95.94 85 THR A C 1
ATOM 662 O O . THR A 1 85 ? 1.740 6.162 -1.018 1.00 95.94 85 THR A O 1
ATOM 665 N N . ARG A 1 86 ? -0.400 6.266 -1.708 1.00 95.69 86 ARG A N 1
ATOM 666 C CA . ARG A 1 86 ? -0.107 7.026 -2.932 1.00 95.69 86 ARG A CA 1
ATOM 667 C C . ARG A 1 86 ? 0.477 8.404 -2.620 1.00 95.69 86 ARG A C 1
ATOM 669 O O . ARG A 1 86 ? 1.421 8.831 -3.274 1.00 95.69 86 ARG A O 1
ATOM 676 N N . PHE A 1 87 ? -0.066 9.086 -1.614 1.00 96.44 87 PHE A N 1
ATOM 677 C CA . PHE A 1 87 ? 0.425 10.389 -1.174 1.00 96.44 87 PHE A CA 1
ATOM 678 C C . PHE A 1 87 ? 1.881 10.312 -0.697 1.00 96.44 87 PHE A C 1
ATOM 680 O O . PHE A 1 87 ? 2.698 11.130 -1.108 1.00 96.44 87 PHE A O 1
ATOM 687 N N . LEU A 1 88 ? 2.224 9.318 0.125 1.00 95.44 88 LEU A N 1
ATOM 688 C CA . LEU A 1 88 ? 3.577 9.138 0.651 1.00 95.44 88 LEU A CA 1
ATOM 689 C C . LEU A 1 88 ? 4.575 8.791 -0.458 1.00 95.44 88 LEU A C 1
ATOM 691 O O . LEU A 1 88 ? 5.653 9.372 -0.502 1.00 95.44 88 LEU A O 1
ATOM 695 N N . GLN A 1 89 ? 4.202 7.905 -1.385 1.00 95.38 89 GLN A N 1
ATOM 696 C CA . GLN A 1 89 ? 5.039 7.566 -2.540 1.00 95.38 89 GLN A CA 1
ATOM 697 C C . GLN A 1 89 ? 5.324 8.780 -3.436 1.00 95.38 89 GLN A C 1
ATOM 699 O O . GLN A 1 89 ? 6.441 8.919 -3.925 1.00 95.38 89 GLN A O 1
ATOM 704 N N . LEU A 1 90 ? 4.330 9.651 -3.648 1.00 95.44 90 LEU A N 1
ATOM 705 C CA . LEU A 1 90 ? 4.464 10.831 -4.508 1.00 95.44 90 LEU A CA 1
ATOM 706 C C . LEU A 1 90 ? 5.280 11.952 -3.858 1.00 95.44 90 LEU A C 1
ATOM 708 O O . LEU A 1 90 ? 6.139 12.531 -4.511 1.00 95.44 90 LEU A O 1
ATOM 712 N N . ASN A 1 91 ? 5.012 12.267 -2.588 1.00 95.38 91 ASN A N 1
ATOM 713 C CA . ASN A 1 91 ? 5.659 13.396 -1.909 1.00 95.38 91 ASN A CA 1
ATOM 714 C C . ASN A 1 91 ? 7.046 13.040 -1.364 1.00 95.38 91 ASN A C 1
ATOM 716 O O . ASN A 1 91 ? 7.902 13.908 -1.231 1.00 95.38 91 ASN A O 1
ATOM 720 N N . TYR A 1 92 ? 7.275 11.765 -1.051 1.00 93.88 92 TYR A N 1
ATOM 721 C CA . TYR A 1 92 ? 8.494 11.292 -0.404 1.00 93.88 92 TYR A CA 1
ATOM 722 C C . TYR A 1 92 ? 8.990 9.991 -1.061 1.00 93.88 92 TYR A C 1
ATOM 724 O O . TYR A 1 92 ? 9.081 8.956 -0.394 1.00 93.88 92 TYR A O 1
ATOM 732 N N . PRO A 1 93 ? 9.327 10.001 -2.363 1.00 91.81 93 PRO A N 1
ATOM 733 C CA . PRO A 1 93 ? 9.693 8.792 -3.104 1.00 91.81 93 PRO A CA 1
ATOM 734 C C . PRO A 1 93 ? 10.963 8.125 -2.560 1.00 91.81 93 PRO A C 1
ATOM 736 O O . PRO A 1 93 ? 11.051 6.898 -2.517 1.00 91.81 93 PRO A O 1
ATOM 739 N N . THR A 1 94 ? 11.923 8.916 -2.075 1.00 90.19 94 THR A N 1
ATOM 740 C CA . THR A 1 94 ? 13.177 8.409 -1.500 1.00 90.19 94 THR A CA 1
ATOM 741 C C . THR A 1 94 ? 12.939 7.594 -0.244 1.00 90.19 94 THR A C 1
ATOM 743 O O . THR A 1 94 ? 13.641 6.616 -0.026 1.00 90.19 94 THR A O 1
ATOM 746 N N . GLU A 1 95 ? 11.950 7.961 0.569 1.00 91.12 95 GLU A N 1
ATOM 747 C CA . GLU A 1 95 ? 11.590 7.253 1.795 1.00 91.12 95 GLU A CA 1
ATOM 748 C C . GLU A 1 95 ? 10.577 6.157 1.465 1.00 91.12 95 GLU A C 1
ATOM 750 O O . GLU A 1 95 ? 10.885 4.978 1.610 1.00 91.12 95 GLU A O 1
ATOM 755 N N . PHE A 1 96 ? 9.421 6.526 0.913 1.00 92.62 96 PHE A N 1
ATOM 756 C CA . PHE A 1 96 ? 8.232 5.688 0.780 1.00 92.62 96 PHE A CA 1
ATOM 757 C C . PHE A 1 96 ? 8.019 5.046 -0.598 1.00 92.62 96 PHE A C 1
ATOM 759 O O . PHE A 1 96 ? 6.992 4.408 -0.801 1.00 92.62 96 PHE A O 1
ATOM 766 N N . GLY A 1 97 ? 8.964 5.144 -1.539 1.00 90.06 97 GLY A N 1
ATOM 767 C CA . GLY A 1 97 ? 8.795 4.613 -2.901 1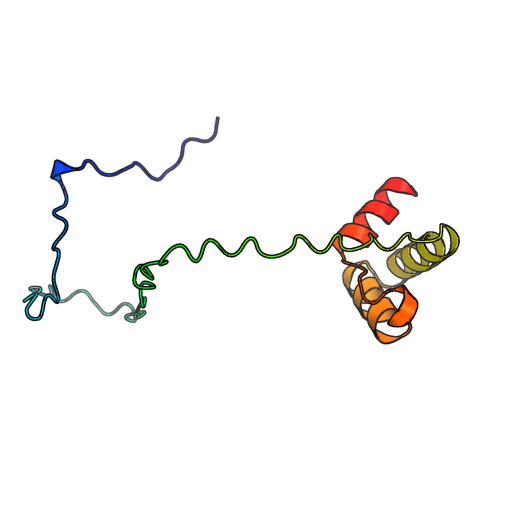.00 90.06 97 GLY A CA 1
ATOM 768 C C . GLY A 1 97 ? 8.493 3.110 -2.967 1.00 90.06 97 GLY A C 1
ATOM 769 O O . GLY A 1 97 ? 7.698 2.672 -3.792 1.00 90.06 97 GLY A O 1
ATOM 770 N N . GLU A 1 98 ? 9.054 2.320 -2.046 1.00 90.50 98 GLU A N 1
ATOM 771 C CA . GLU A 1 98 ? 8.788 0.876 -1.938 1.00 90.50 98 GLU A CA 1
ATOM 772 C C . GLU A 1 98 ? 7.640 0.529 -0.970 1.00 90.50 98 GLU A C 1
ATOM 774 O O . GLU A 1 98 ? 7.388 -0.646 -0.691 1.00 90.50 98 GLU A O 1
ATOM 779 N N . LEU A 1 99 ? 6.943 1.526 -0.413 1.00 93.06 99 LEU A N 1
ATOM 780 C CA . LEU A 1 99 ? 5.855 1.294 0.534 1.00 93.06 99 LEU A CA 1
ATOM 781 C C . LEU A 1 99 ? 4.643 0.708 -0.196 1.00 93.06 99 LEU A C 1
ATOM 783 O O . LEU A 1 99 ? 4.018 1.391 -0.998 1.00 93.06 99 LEU A O 1
ATOM 787 N N . SER A 1 100 ? 4.255 -0.528 0.114 1.00 93.44 100 SER A N 1
ATOM 788 C CA . SER A 1 100 ? 3.004 -1.105 -0.391 1.00 93.44 100 SER A CA 1
ATOM 789 C C . SER A 1 100 ? 1.818 -0.811 0.542 1.00 93.44 100 SER A C 1
ATOM 791 O O . SER A 1 100 ? 2.011 -0.687 1.758 1.00 93.44 100 SER A O 1
ATOM 793 N N . PRO A 1 101 ? 0.570 -0.810 0.029 1.00 94.69 101 PRO A N 1
ATOM 794 C CA . PRO A 1 101 ? -0.620 -0.676 0.872 1.00 94.69 101 PRO A CA 1
ATOM 795 C C . PRO A 1 101 ? -0.704 -1.755 1.961 1.00 94.69 101 PRO A C 1
ATOM 797 O O . PRO A 1 101 ? -1.065 -1.462 3.097 1.00 94.69 101 PRO A O 1
ATOM 800 N N . SER A 1 102 ? -0.302 -2.993 1.648 1.00 95.38 102 SER A N 1
ATOM 801 C CA . SER A 1 102 ? -0.264 -4.099 2.614 1.00 95.38 102 SER A CA 1
ATOM 802 C C . SER A 1 102 ? 0.744 -3.869 3.744 1.00 95.38 102 SER A C 1
ATOM 804 O O . SER A 1 102 ? 0.473 -4.208 4.894 1.00 95.38 102 SER A O 1
ATOM 806 N N . THR A 1 103 ? 1.891 -3.252 3.442 1.00 93.88 103 THR A N 1
ATOM 807 C CA . THR A 1 103 ? 2.908 -2.909 4.445 1.00 93.88 103 THR A CA 1
ATOM 808 C C . THR A 1 103 ? 2.382 -1.840 5.397 1.00 93.88 103 THR A C 1
ATOM 810 O O . THR A 1 103 ? 2.525 -1.969 6.613 1.00 93.88 103 THR A O 1
ATOM 813 N N . LEU A 1 104 ? 1.721 -0.812 4.857 1.00 95.25 104 LEU A N 1
ATOM 814 C CA . LEU A 1 104 ? 1.111 0.239 5.665 1.00 95.25 104 LEU A CA 1
ATOM 815 C C . LEU A 1 104 ? -0.038 -0.306 6.528 1.00 95.25 104 LEU A C 1
ATOM 817 O O . LEU A 1 104 ? -0.125 0.028 7.706 1.00 95.25 104 LEU A O 1
ATOM 821 N N . GLN A 1 105 ? -0.866 -1.202 5.984 1.00 95.75 105 GLN A N 1
ATOM 822 C CA . GLN A 1 105 ? -1.923 -1.882 6.736 1.00 95.75 105 GLN A CA 1
ATOM 823 C C . GLN A 1 105 ? -1.359 -2.687 7.909 1.00 95.75 105 GLN A C 1
ATOM 825 O O . GLN A 1 105 ? -1.872 -2.592 9.023 1.00 95.75 105 GLN A O 1
ATOM 830 N N . TYR A 1 106 ? -0.280 -3.436 7.673 1.00 95.25 106 TYR A N 1
ATOM 831 C CA . TYR A 1 106 ? 0.405 -4.176 8.727 1.00 95.25 106 TYR A CA 1
ATOM 832 C C . TYR A 1 106 ? 0.888 -3.246 9.848 1.00 95.25 106 TYR A C 1
ATOM 834 O O . TYR A 1 106 ? 0.700 -3.558 11.020 1.00 95.25 106 TYR A O 1
ATOM 842 N N . TRP A 1 107 ? 1.459 -2.081 9.521 1.00 94.69 107 TRP A N 1
ATOM 843 C CA . TRP A 1 107 ? 1.878 -1.112 10.541 1.00 94.69 107 TRP A CA 1
ATOM 844 C C . TRP A 1 107 ? 0.710 -0.545 11.335 1.00 94.69 107 TRP A C 1
ATOM 846 O O . TRP A 1 107 ? 0.826 -0.421 12.547 1.00 94.69 107 TRP A O 1
ATOM 856 N N . ILE A 1 108 ? -0.415 -0.246 10.683 1.00 93.94 108 ILE A N 1
ATOM 857 C CA . ILE A 1 108 ? -1.621 0.218 11.379 1.00 93.94 108 ILE A CA 1
ATOM 858 C C . ILE A 1 108 ? -2.067 -0.830 12.401 1.00 93.94 108 ILE A C 1
ATOM 860 O O . ILE A 1 108 ? -2.261 -0.477 13.557 1.00 93.94 108 ILE A O 1
ATOM 864 N N . GLN A 1 109 ? -2.146 -2.102 11.999 1.00 94.00 109 GLN A N 1
ATOM 865 C CA . GLN A 1 109 ? -2.558 -3.204 12.877 1.00 94.00 109 GLN A CA 1
ATOM 866 C C . GLN A 1 109 ? -1.579 -3.465 14.028 1.00 94.00 109 GLN A C 1
ATOM 868 O O . GLN A 1 109 ? -2.000 -3.851 15.109 1.00 94.00 109 GLN A O 1
ATOM 873 N N . LYS A 1 110 ? -0.274 -3.279 13.803 1.00 89.12 110 LYS A N 1
ATOM 874 C CA . LYS A 1 110 ? 0.775 -3.462 14.822 1.00 89.12 110 LYS A CA 1
ATOM 875 C C . LYS A 1 110 ? 0.909 -2.286 15.792 1.00 89.12 110 LYS A C 1
ATOM 877 O O . LYS A 1 110 ? 1.553 -2.453 16.823 1.00 89.12 110 LYS A O 1
ATOM 882 N N . CYS A 1 111 ? 0.431 -1.101 15.412 1.00 73.50 111 CYS A N 1
ATOM 883 C CA . CYS A 1 111 ? 0.539 0.126 16.205 1.00 73.50 111 CYS A CA 1
ATOM 884 C C . CYS A 1 111 ? -0.723 0.444 17.021 1.00 73.50 111 CYS A C 1
ATOM 886 O O . CYS A 1 111 ? -0.649 1.327 17.875 1.00 73.50 111 CYS A O 1
ATOM 888 N N . THR A 1 112 ? -1.854 -0.204 16.733 1.00 55.84 112 THR A N 1
ATOM 889 C CA . THR A 1 112 ? -3.025 -0.287 17.628 1.00 55.84 112 THR A CA 1
ATOM 890 C C . THR A 1 112 ? -2.815 -1.357 18.677 1.00 55.84 112 THR A C 1
ATOM 892 O O . THR A 1 112 ? -3.114 -1.061 19.849 1.00 55.84 112 THR A O 1
#

Organism: Entamoeba dispar (strain ATCC PRA-260 / SAW760) (NCBI:txid370354)

pLDDT: mean 76.91, std 17.2, range [46.97, 96.62]

Radius of gyration: 25.94 Å; chains: 1; bounding box: 49×55×58 Å

Secondary structure (DSSP, 8-state):
-PPPS--PPPGGG-----S----------------------------------------------HHHHHHHHHHHHHH-HHHHHHHHHHH-HHHHTT--HHHHHHHHHHH-